Protein AF-A0A925SBW2-F1 (afdb_monomer_lite)

Structure (mmCIF, N/CA/C/O backbone):
data_AF-A0A925SBW2-F1
#
_entry.id   AF-A0A925SBW2-F1
#
loop_
_atom_site.group_PDB
_atom_site.id
_atom_site.type_symbol
_atom_site.label_atom_id
_atom_site.label_alt_id
_atom_site.label_comp_id
_atom_site.label_asym_id
_atom_site.label_entity_id
_atom_site.label_seq_id
_atom_site.pdbx_PDB_ins_code
_atom_site.Cartn_x
_atom_site.Cartn_y
_atom_site.Cartn_z
_atom_site.occupancy
_atom_site.B_iso_or_equiv
_atom_site.auth_seq_id
_atom_site.auth_comp_id
_atom_site.auth_asym_id
_atom_site.auth_atom_id
_atom_site.pdbx_PDB_model_num
ATOM 1 N N . VAL A 1 1 ? 5.664 9.195 7.820 1.00 86.12 1 VAL A N 1
ATOM 2 C CA . VAL A 1 1 ? 5.809 8.356 6.603 1.00 86.12 1 VAL A CA 1
ATOM 3 C C . VAL A 1 1 ? 6.213 6.971 7.065 1.00 86.12 1 VAL A C 1
ATOM 5 O O . VAL A 1 1 ? 7.069 6.904 7.934 1.00 86.12 1 VAL A O 1
ATOM 8 N N . LEU A 1 2 ? 5.568 5.917 6.563 1.00 92.00 2 LEU A N 1
ATOM 9 C CA . LEU A 1 2 ? 5.838 4.526 6.949 1.00 92.00 2 LEU A CA 1
ATOM 10 C C . LEU A 1 2 ? 6.816 3.846 5.986 1.00 92.00 2 LEU A C 1
ATOM 12 O O . LEU A 1 2 ? 7.718 3.146 6.424 1.00 92.00 2 LEU A O 1
ATOM 16 N N . LEU A 1 3 ? 6.646 4.077 4.681 1.00 93.88 3 LEU A N 1
ATOM 17 C CA . LEU A 1 3 ? 7.450 3.459 3.628 1.00 93.88 3 LEU A CA 1
ATOM 18 C C . LEU A 1 3 ? 7.854 4.502 2.589 1.00 93.88 3 LEU A C 1
ATOM 20 O O . LEU A 1 3 ? 7.047 5.358 2.209 1.00 93.88 3 LEU A O 1
ATOM 24 N N . ARG A 1 4 ? 9.090 4.398 2.099 1.00 94.25 4 ARG A N 1
ATOM 25 C CA . ARG A 1 4 ? 9.581 5.120 0.924 1.00 94.25 4 ARG A CA 1
ATOM 26 C C . ARG A 1 4 ? 10.022 4.122 -0.142 1.00 94.25 4 ARG A C 1
ATOM 28 O O . ARG A 1 4 ? 10.527 3.058 0.195 1.00 94.25 4 ARG A O 1
ATOM 35 N N . GLY A 1 5 ? 9.806 4.470 -1.401 1.00 91.75 5 GLY A N 1
ATOM 36 C CA . GLY A 1 5 ? 10.117 3.642 -2.555 1.00 91.75 5 GLY A CA 1
ATOM 37 C C . GLY A 1 5 ? 11.401 4.046 -3.239 1.00 91.75 5 GLY A C 1
ATOM 38 O O . GLY A 1 5 ? 11.692 5.236 -3.353 1.00 91.75 5 GLY A O 1
ATOM 39 N N . ILE A 1 6 ? 12.108 3.039 -3.735 1.00 93.25 6 ILE A N 1
ATOM 40 C CA . ILE A 1 6 ? 13.287 3.193 -4.576 1.00 93.25 6 ILE A CA 1
ATOM 41 C C . ILE A 1 6 ? 12.855 3.007 -6.030 1.00 93.25 6 ILE A C 1
ATOM 43 O O . ILE A 1 6 ? 12.316 1.962 -6.389 1.00 93.25 6 ILE A O 1
ATOM 47 N N . ALA A 1 7 ? 13.080 4.021 -6.862 1.00 92.31 7 ALA A N 1
ATOM 48 C CA . ALA A 1 7 ? 12.957 3.887 -8.307 1.00 92.31 7 ALA A CA 1
ATOM 49 C C . ALA A 1 7 ? 14.074 2.974 -8.823 1.00 92.31 7 ALA A C 1
ATOM 51 O O . ALA A 1 7 ? 15.231 3.146 -8.434 1.00 92.31 7 ALA A O 1
ATOM 52 N N . LEU A 1 8 ? 13.728 2.028 -9.695 1.00 93.31 8 LEU A N 1
ATOM 53 C CA . LEU A 1 8 ? 14.637 1.036 -10.275 1.00 93.31 8 LEU A CA 1
ATOM 54 C C . LEU A 1 8 ? 14.888 1.353 -11.753 1.00 93.31 8 LEU A C 1
ATOM 56 O O . LEU A 1 8 ? 14.037 1.968 -12.395 1.00 93.31 8 LEU A O 1
ATOM 60 N N . LYS A 1 9 ? 16.037 0.935 -12.301 1.00 91.00 9 LYS A N 1
ATOM 61 C CA . LYS A 1 9 ? 16.427 1.264 -13.688 1.00 91.00 9 LYS A CA 1
ATOM 62 C C . LYS A 1 9 ? 15.476 0.700 -14.749 1.00 91.00 9 LYS A C 1
ATOM 64 O O . LYS A 1 9 ? 15.229 1.366 -15.745 1.00 91.00 9 LYS A O 1
ATOM 69 N N . GLU A 1 10 ? 14.922 -0.489 -14.523 1.00 84.44 10 GLU A N 1
ATOM 70 C CA . GLU A 1 10 ? 14.163 -1.223 -15.550 1.00 84.44 10 GLU A CA 1
ATOM 71 C C . GLU A 1 10 ? 12.772 -1.663 -15.074 1.00 84.44 10 GLU A C 1
ATOM 73 O O . GLU A 1 10 ? 12.142 -2.524 -15.679 1.00 84.44 10 GLU A O 1
ATOM 78 N N . GLY A 1 11 ? 12.287 -1.102 -13.961 1.00 72.69 11 GLY A N 1
ATOM 79 C CA . GLY A 1 11 ? 10.949 -1.401 -13.435 1.00 72.69 11 GLY A CA 1
ATOM 80 C C . GLY A 1 11 ? 10.730 -2.852 -12.981 1.00 72.69 11 GLY A C 1
ATOM 81 O O . GLY A 1 11 ? 9.597 -3.215 -12.673 1.00 72.69 11 GLY A O 1
ATOM 82 N N . ARG A 1 12 ? 11.784 -3.678 -12.916 1.00 78.31 12 ARG A N 1
ATOM 83 C CA . ARG A 1 12 ? 11.742 -5.054 -12.401 1.00 78.31 12 ARG A CA 1
ATOM 84 C C . ARG A 1 12 ? 12.280 -5.109 -10.966 1.00 78.31 12 ARG A C 1
ATOM 86 O O . ARG A 1 12 ? 13.229 -4.384 -10.676 1.00 78.31 12 ARG A O 1
ATOM 93 N N . PRO A 1 13 ? 11.729 -5.952 -10.071 1.00 79.62 13 PRO A N 1
ATOM 94 C CA . PRO A 1 13 ? 12.118 -5.981 -8.653 1.00 79.62 13 PRO A CA 1
ATOM 95 C C . PRO A 1 13 ? 13.596 -6.292 -8.375 1.00 79.62 13 PRO A C 1
ATOM 97 O O . PRO A 1 13 ? 14.106 -5.930 -7.321 1.00 79.62 13 PRO A O 1
ATOM 100 N N . ASP A 1 14 ? 14.266 -6.975 -9.299 1.00 86.56 14 ASP A N 1
ATOM 101 C CA . ASP A 1 14 ? 15.672 -7.386 -9.240 1.00 86.56 14 ASP A CA 1
ATOM 102 C C . ASP A 1 14 ? 16.636 -6.354 -9.848 1.00 86.56 14 ASP A C 1
ATOM 104 O O . ASP A 1 14 ? 17.855 -6.516 -9.790 1.00 86.56 14 ASP A O 1
ATOM 108 N N . SER A 1 15 ? 16.106 -5.280 -10.435 1.00 92.25 15 SER A N 1
ATOM 109 C CA . SER A 1 15 ? 16.920 -4.254 -11.077 1.00 92.25 15 SER A CA 1
ATOM 110 C C . SER A 1 15 ? 17.639 -3.369 -10.053 1.00 92.25 15 SER A C 1
ATOM 112 O O . SER A 1 15 ? 17.078 -3.065 -8.997 1.00 92.25 15 SER A O 1
ATOM 114 N N . PRO A 1 16 ? 18.842 -2.857 -10.372 1.00 95.00 16 PRO A N 1
ATOM 115 C CA . PRO A 1 16 ? 19.504 -1.855 -9.546 1.00 95.00 16 PRO A CA 1
ATOM 116 C C . PRO A 1 16 ? 18.658 -0.588 -9.370 1.00 95.00 16 PRO A C 1
ATOM 118 O O . PRO A 1 16 ? 17.835 -0.232 -10.224 1.00 95.00 16 PRO A O 1
ATOM 121 N N . ALA A 1 17 ? 18.925 0.142 -8.285 1.00 94.94 17 ALA A N 1
ATOM 122 C CA . ALA A 1 17 ? 18.351 1.463 -8.068 1.00 94.94 17 ALA A CA 1
ATOM 123 C C . ALA A 1 17 ? 18.712 2.409 -9.225 1.00 94.94 17 ALA A C 1
ATOM 125 O O . ALA A 1 17 ? 19.843 2.435 -9.714 1.00 94.94 17 ALA A O 1
ATOM 126 N N . ALA A 1 18 ? 17.734 3.198 -9.653 1.00 95.06 18 ALA A N 1
ATOM 127 C CA . ALA A 1 18 ? 17.941 4.274 -10.599 1.00 95.06 18 ALA A CA 1
ATOM 128 C C . ALA A 1 18 ? 1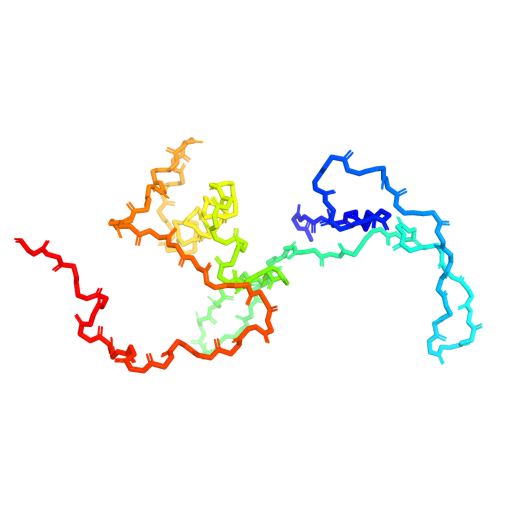8.771 5.401 -9.961 1.00 95.06 18 ALA A C 1
ATOM 130 O O . ALA A 1 18 ? 18.591 5.748 -8.792 1.00 95.06 18 ALA A O 1
ATOM 131 N N . ASP A 1 19 ? 19.660 5.978 -10.760 1.00 95.19 19 ASP A N 1
ATOM 132 C CA . ASP A 1 19 ? 20.660 6.982 -10.380 1.00 95.19 19 ASP A CA 1
ATOM 133 C C . ASP A 1 19 ? 20.531 8.288 -11.183 1.00 95.19 19 ASP A C 1
ATOM 135 O O . ASP A 1 19 ? 21.284 9.232 -10.956 1.00 95.19 19 ASP A O 1
ATOM 139 N N . HIS A 1 20 ? 19.550 8.380 -12.085 1.00 94.00 20 HIS A N 1
ATOM 140 C CA . HIS A 1 20 ? 19.310 9.585 -12.874 1.00 94.00 20 HIS A CA 1
ATOM 141 C C . HIS A 1 20 ? 18.797 10.758 -12.022 1.00 94.00 20 HIS A C 1
ATOM 143 O O . HIS A 1 20 ? 18.195 10.591 -10.952 1.00 94.00 20 HIS A O 1
ATOM 149 N N . THR A 1 21 ? 18.996 11.969 -12.539 1.00 96.25 21 THR A N 1
ATOM 150 C CA . THR A 1 21 ? 18.428 13.203 -11.997 1.00 96.25 21 THR A CA 1
ATOM 151 C C . THR A 1 21 ? 17.132 13.562 -12.721 1.00 96.25 21 THR A C 1
ATOM 153 O O . THR A 1 21 ? 16.918 13.233 -13.887 1.00 96.25 21 THR A O 1
ATOM 156 N N . LYS A 1 22 ? 16.226 14.224 -12.004 1.00 92.75 22 LYS A N 1
ATOM 157 C CA . LYS A 1 22 ? 14.993 14.802 -12.537 1.00 92.75 22 LYS A CA 1
ATOM 158 C C . LYS A 1 22 ? 15.007 16.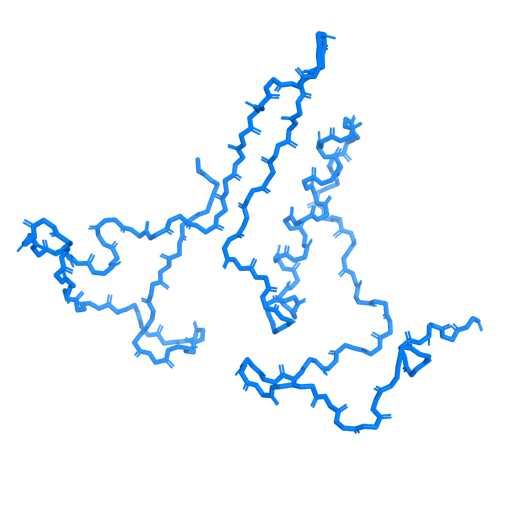307 -12.311 1.00 92.75 22 LYS A C 1
ATOM 160 O O . LYS A 1 22 ? 15.473 16.779 -11.273 1.00 92.75 22 LYS A O 1
ATOM 165 N N . LYS A 1 23 ? 14.432 17.048 -13.254 1.00 95.56 23 LYS A N 1
ATOM 166 C CA . LYS A 1 23 ? 14.184 18.481 -13.099 1.00 95.56 23 LYS A CA 1
ATOM 167 C C . LYS A 1 23 ? 12.870 18.695 -12.354 1.00 95.56 23 LYS A C 1
ATOM 169 O O . LYS A 1 23 ? 11.849 18.100 -12.700 1.00 95.56 23 LYS A O 1
ATOM 174 N N . ARG A 1 24 ? 12.892 19.519 -11.312 1.00 91.31 24 ARG A N 1
ATOM 175 C CA . ARG A 1 24 ? 11.703 19.892 -10.539 1.00 91.31 24 ARG A CA 1
ATOM 176 C C . ARG A 1 24 ? 10.985 21.075 -11.188 1.00 91.31 24 ARG A C 1
ATOM 178 O O . ARG A 1 24 ? 11.541 21.782 -12.026 1.00 91.31 24 ARG A O 1
ATOM 185 N N . SER A 1 25 ? 9.741 21.304 -10.773 1.00 92.25 25 SER A N 1
ATOM 186 C CA . SER A 1 25 ? 8.924 22.427 -11.254 1.00 92.25 25 SER A CA 1
ATOM 187 C C . SER A 1 25 ? 9.520 23.801 -10.923 1.00 92.25 25 SER A C 1
ATOM 189 O O . SER A 1 25 ? 9.206 24.769 -11.600 1.00 92.25 25 SER A O 1
ATOM 191 N N . ASP A 1 26 ? 10.380 23.886 -9.905 1.00 94.81 26 ASP A N 1
ATOM 192 C CA . ASP A 1 26 ? 11.118 25.095 -9.513 1.00 94.81 26 ASP A CA 1
ATOM 193 C C . ASP A 1 26 ? 12.448 25.275 -10.276 1.00 94.81 26 ASP A C 1
ATOM 195 O O . ASP A 1 26 ? 13.216 26.187 -9.986 1.00 94.81 26 ASP A O 1
ATOM 199 N N . GLY A 1 27 ? 12.737 24.408 -11.252 1.00 94.38 27 GLY A N 1
ATOM 200 C CA . GLY A 1 27 ? 13.950 24.455 -12.066 1.00 94.38 27 GLY A CA 1
ATOM 201 C C . GLY A 1 27 ? 15.170 23.771 -11.448 1.00 94.38 27 GLY A C 1
ATOM 202 O O . GLY A 1 27 ? 16.155 23.591 -12.161 1.00 94.38 27 GLY A O 1
ATOM 203 N N . THR A 1 28 ? 15.108 23.340 -10.185 1.00 95.62 28 THR A N 1
ATOM 204 C CA . THR A 1 28 ? 16.221 22.644 -9.523 1.00 95.62 28 THR A CA 1
ATOM 205 C C . THR A 1 28 ? 16.350 21.190 -9.985 1.00 95.62 28 THR A C 1
ATOM 207 O O . THR A 1 28 ? 15.363 20.541 -10.349 1.00 95.62 28 THR A O 1
ATOM 210 N N . GLU A 1 29 ? 17.574 20.659 -9.972 1.00 96.62 29 GLU A N 1
ATOM 211 C CA . GLU A 1 29 ? 17.830 19.239 -10.218 1.00 96.62 29 GLU A CA 1
ATOM 212 C C . GLU A 1 29 ? 17.799 18.431 -8.923 1.00 96.62 29 GLU A C 1
ATOM 214 O O . GLU A 1 29 ? 18.234 18.882 -7.862 1.00 96.62 29 GLU A O 1
ATOM 219 N N . GLN A 1 30 ? 17.282 17.210 -9.014 1.00 95.44 30 GLN A N 1
ATOM 220 C CA . GLN A 1 30 ? 17.167 16.304 -7.883 1.00 95.44 30 GLN A CA 1
ATOM 221 C C . GLN A 1 30 ? 17.450 14.868 -8.323 1.00 95.44 30 GLN A C 1
ATOM 223 O O . GLN A 1 30 ? 16.859 14.394 -9.289 1.00 95.44 30 GLN A O 1
ATOM 228 N N . GLY A 1 31 ? 18.289 14.134 -7.588 1.00 96.12 31 GLY A N 1
ATOM 229 C CA . GLY A 1 31 ? 18.421 12.686 -7.785 1.00 96.12 31 GLY A CA 1
ATOM 230 C C . GLY A 1 31 ? 17.081 11.977 -7.557 1.00 96.12 31 GLY A C 1
ATOM 231 O O . GLY A 1 31 ? 16.373 12.284 -6.594 1.00 96.12 31 GLY A O 1
ATOM 232 N N . VAL A 1 32 ? 16.714 11.026 -8.421 1.00 94.50 32 VAL A N 1
ATOM 233 C CA . VAL A 1 32 ? 15.387 10.375 -8.387 1.00 94.50 32 VAL A CA 1
ATOM 234 C C . VAL A 1 32 ? 15.072 9.700 -7.043 1.00 94.50 32 VAL A C 1
ATOM 236 O O . VAL A 1 32 ? 13.919 9.697 -6.610 1.00 94.50 32 VAL A O 1
ATOM 239 N N . ASN A 1 33 ? 16.110 9.213 -6.358 1.00 95.56 33 ASN A N 1
ATOM 240 C CA . ASN A 1 33 ? 16.046 8.555 -5.053 1.00 95.56 33 ASN A CA 1
ATOM 241 C C . ASN A 1 33 ? 16.606 9.420 -3.899 1.00 95.56 33 ASN A C 1
ATOM 243 O O . ASN A 1 33 ? 16.839 8.901 -2.811 1.00 95.56 33 ASN A O 1
ATOM 247 N N . SER A 1 34 ? 16.786 10.735 -4.096 1.00 94.75 34 SER A N 1
ATOM 248 C CA . SER A 1 34 ? 17.407 11.648 -3.118 1.00 94.75 34 SER A CA 1
ATOM 249 C C . SER A 1 34 ? 16.508 12.859 -2.792 1.00 94.75 34 SER A C 1
ATOM 251 O O . SER A 1 34 ? 16.654 13.921 -3.399 1.00 94.75 34 SER A O 1
ATOM 253 N N . PRO A 1 35 ? 15.566 12.752 -1.829 1.00 92.81 35 PRO A N 1
ATOM 254 C CA . PRO A 1 35 ? 15.192 11.542 -1.096 1.00 92.81 35 PRO A CA 1
ATOM 255 C C . PRO A 1 35 ? 14.245 10.624 -1.890 1.00 92.81 35 PRO A C 1
ATOM 257 O O . PRO A 1 35 ? 13.570 11.089 -2.814 1.00 92.81 35 PRO A O 1
ATOM 260 N N . PRO A 1 36 ? 14.098 9.350 -1.483 1.00 94.31 36 PRO A N 1
ATOM 261 C CA . PRO A 1 36 ? 13.154 8.447 -2.119 1.00 94.31 36 PRO A CA 1
ATOM 262 C C . PRO A 1 36 ? 11.702 8.851 -1.832 1.00 94.31 36 PRO A C 1
ATOM 264 O O . PRO A 1 36 ? 11.373 9.383 -0.758 1.00 94.31 36 PRO A O 1
ATOM 267 N N . MET A 1 37 ? 10.817 8.594 -2.795 1.00 93.19 37 MET A N 1
ATOM 268 C CA . MET A 1 37 ? 9.418 9.028 -2.742 1.00 93.19 37 MET A CA 1
ATOM 269 C C . MET A 1 37 ? 8.643 8.286 -1.643 1.00 93.19 37 MET A C 1
ATOM 271 O O . MET A 1 37 ? 8.830 7.083 -1.476 1.00 93.19 37 MET A O 1
ATOM 275 N N . PRO A 1 38 ? 7.770 8.957 -0.871 1.00 95.50 38 PRO A N 1
ATOM 276 C CA . PRO A 1 38 ? 6.901 8.263 0.074 1.00 95.50 38 PRO A CA 1
ATOM 277 C C . PRO A 1 38 ? 5.909 7.367 -0.680 1.00 95.50 38 PRO A C 1
ATOM 279 O O . PRO A 1 38 ? 5.266 7.828 -1.616 1.00 95.50 38 PRO A O 1
ATOM 282 N N . ILE A 1 39 ? 5.775 6.111 -0.245 1.00 95.25 39 ILE A N 1
ATOM 283 C CA . ILE A 1 39 ? 4.820 5.147 -0.819 1.00 95.25 39 ILE A CA 1
ATOM 284 C C . ILE A 1 39 ? 3.684 4.819 0.146 1.00 95.25 39 ILE A C 1
ATOM 286 O O . ILE A 1 39 ? 2.578 4.549 -0.305 1.00 95.25 39 ILE A O 1
ATOM 290 N N . ALA A 1 40 ? 3.919 4.876 1.460 1.00 96.50 40 ALA A N 1
ATOM 291 C CA . ALA A 1 40 ? 2.871 4.672 2.456 1.00 96.50 40 ALA A CA 1
ATOM 292 C C . ALA A 1 40 ? 3.018 5.639 3.632 1.00 96.50 40 ALA A C 1
ATOM 294 O O . ALA A 1 40 ? 4.118 5.834 4.164 1.00 96.50 40 ALA A O 1
ATOM 295 N N . TRP A 1 41 ? 1.918 6.240 4.076 1.00 97.38 41 TRP A N 1
ATOM 296 C CA . TRP A 1 41 ? 1.885 7.088 5.268 1.00 97.38 41 TRP A CA 1
ATOM 297 C C . TRP A 1 41 ? 0.500 7.120 5.903 1.00 97.38 41 TRP A C 1
ATOM 299 O O . TRP A 1 41 ? -0.511 6.882 5.247 1.00 97.38 41 TRP A O 1
ATOM 309 N N . THR A 1 42 ? 0.458 7.458 7.190 1.00 96.50 42 THR A N 1
ATOM 310 C CA . THR A 1 42 ? -0.789 7.657 7.924 1.00 96.50 42 THR A CA 1
ATOM 311 C C . THR A 1 42 ? -0.999 9.123 8.274 1.00 96.50 42 THR A C 1
ATOM 313 O O . THR A 1 42 ? -0.046 9.895 8.412 1.00 96.50 42 THR A O 1
ATOM 316 N N . ARG A 1 43 ? -2.265 9.519 8.398 1.00 95.06 43 ARG A N 1
ATOM 317 C CA . ARG A 1 43 ? -2.695 10.817 8.928 1.00 95.06 43 ARG A CA 1
ATOM 318 C C . ARG A 1 43 ? -3.895 10.604 9.837 1.00 95.06 43 ARG A C 1
ATOM 320 O O . ARG A 1 43 ? -4.701 9.713 9.595 1.00 95.06 43 ARG A O 1
ATOM 327 N N . THR A 1 44 ? -4.041 11.463 10.835 1.00 94.19 44 THR A N 1
ATOM 328 C CA . THR A 1 44 ? -5.290 11.584 11.588 1.00 94.19 44 THR A CA 1
ATOM 329 C C . THR A 1 44 ? -5.963 12.874 11.154 1.00 94.19 44 THR A C 1
ATOM 331 O O . THR A 1 44 ? -5.355 13.939 11.244 1.00 94.19 44 THR A O 1
ATOM 334 N N . ALA A 1 45 ? -7.188 12.777 10.650 1.00 91.12 45 ALA A N 1
ATOM 335 C CA . ALA A 1 45 ? -7.995 13.926 10.266 1.00 91.12 45 ALA A CA 1
ATOM 336 C C . ALA A 1 45 ? -9.164 14.097 11.239 1.00 91.12 45 ALA A C 1
ATOM 338 O O . ALA A 1 45 ? -9.749 13.115 11.702 1.00 91.12 45 ALA A O 1
ATOM 339 N N . ASN A 1 46 ? -9.512 15.346 11.535 1.00 91.50 46 ASN A N 1
ATOM 340 C CA . ASN A 1 46 ? -10.725 15.652 12.285 1.00 91.50 46 ASN A CA 1
ATOM 341 C C . ASN A 1 46 ? -11.937 15.404 11.377 1.00 91.50 46 ASN A C 1
ATOM 343 O O . ASN A 1 46 ? -11.962 15.875 10.241 1.00 91.50 46 ASN A O 1
ATOM 347 N N . GLY A 1 47 ? -12.901 14.624 11.864 1.00 83.06 47 GLY A N 1
ATOM 348 C CA . GLY A 1 47 ? -14.201 14.433 11.224 1.00 83.06 47 GLY A CA 1
ATOM 349 C C . GLY A 1 47 ? -15.252 15.353 11.845 1.00 83.06 47 GLY A C 1
ATOM 350 O O . GLY A 1 47 ? -14.941 16.454 12.294 1.00 83.06 47 GLY A O 1
ATOM 351 N N . SER A 1 48 ? -16.502 14.884 11.912 1.00 86.75 48 SER A N 1
ATOM 352 C CA . SER A 1 48 ? -17.560 15.529 12.706 1.00 86.75 48 SER A CA 1
ATOM 353 C C . SER A 1 48 ? -17.123 15.740 14.169 1.00 86.75 48 SER A C 1
ATOM 355 O O . SER A 1 48 ? -16.236 15.019 14.635 1.00 86.75 48 SER A O 1
ATOM 357 N N . PRO A 1 49 ? -17.744 16.671 14.922 1.00 87.06 49 PRO A N 1
ATOM 358 C CA . PRO A 1 49 ? -17.373 16.951 16.309 1.00 87.06 49 PRO A CA 1
ATOM 359 C C . PRO A 1 49 ? -17.212 15.673 17.147 1.00 87.06 49 PRO A C 1
ATOM 361 O O . PRO A 1 49 ? -18.083 14.805 17.152 1.00 87.06 49 PRO A O 1
ATOM 364 N N . GLY A 1 50 ? -16.058 15.534 17.805 1.00 82.62 50 GLY A N 1
ATOM 365 C CA . GLY A 1 50 ? -15.708 14.359 18.613 1.00 82.62 50 GLY A CA 1
ATOM 366 C C . GLY A 1 50 ? -15.171 13.144 17.840 1.00 82.62 50 GLY A C 1
ATOM 367 O O . GLY A 1 50 ? -14.699 12.201 18.471 1.00 82.62 50 GLY A O 1
ATOM 368 N N . LYS A 1 51 ? -15.170 13.148 16.498 1.00 85.69 51 LYS A N 1
ATOM 369 C CA . LYS A 1 51 ? -14.646 12.043 15.676 1.00 85.69 51 LYS A CA 1
ATOM 370 C C . LYS A 1 51 ? -13.267 12.367 15.101 1.00 85.69 51 LYS A C 1
ATOM 372 O O . LYS A 1 51 ? -13.065 13.402 14.468 1.00 85.69 51 LYS A O 1
ATOM 377 N N . ARG A 1 52 ? -12.318 11.441 15.268 1.00 89.38 52 ARG A N 1
ATOM 378 C CA . ARG A 1 52 ? -11.017 11.458 14.584 1.00 89.38 52 ARG A CA 1
ATOM 379 C C . ARG A 1 52 ? -10.915 10.258 13.655 1.00 89.38 52 ARG A C 1
ATOM 381 O O . ARG A 1 52 ? -11.065 9.123 14.097 1.00 89.38 52 ARG A O 1
ATOM 388 N N . ASN A 1 53 ? -10.605 10.516 12.393 1.00 91.25 53 ASN A N 1
ATOM 389 C CA . ASN A 1 53 ? -10.455 9.493 11.370 1.00 91.25 53 ASN A CA 1
ATOM 390 C C . ASN A 1 53 ? -8.971 9.189 11.174 1.00 91.25 53 ASN A C 1
ATOM 392 O O . ASN A 1 53 ? -8.185 10.088 10.867 1.00 91.25 53 ASN A O 1
ATOM 396 N N . LYS A 1 54 ? -8.590 7.921 11.332 1.00 94.38 54 LYS A N 1
ATOM 397 C CA . LYS A 1 54 ? -7.271 7.427 10.928 1.00 94.38 54 LYS A CA 1
ATOM 398 C C . LYS A 1 54 ? -7.309 7.129 9.430 1.00 94.38 54 LYS A C 1
ATOM 400 O O . LYS A 1 54 ? -8.222 6.465 8.951 1.00 94.38 54 LYS A O 1
ATOM 405 N N . ILE A 1 55 ? -6.331 7.641 8.696 1.00 95.69 55 ILE A N 1
ATOM 406 C CA . ILE A 1 55 ? -6.233 7.535 7.240 1.00 95.69 55 ILE A CA 1
ATOM 407 C C . ILE A 1 55 ? -4.895 6.890 6.911 1.00 95.69 55 ILE A C 1
ATOM 409 O O . ILE A 1 55 ? -3.860 7.350 7.391 1.00 95.69 55 ILE A O 1
ATOM 413 N N . LEU A 1 56 ? -4.922 5.855 6.077 1.00 96.62 56 LEU A N 1
ATOM 414 C CA . LEU A 1 56 ? -3.754 5.295 5.413 1.00 96.62 56 LEU A CA 1
ATOM 415 C C . LEU A 1 56 ? -3.803 5.769 3.965 1.00 96.62 56 LEU A C 1
ATOM 417 O O . LEU A 1 56 ? -4.824 5.621 3.301 1.00 96.62 56 LEU A O 1
ATOM 421 N N . CYS A 1 57 ? -2.700 6.320 3.481 1.00 96.38 57 CYS A N 1
ATOM 422 C CA . CYS A 1 57 ? -2.507 6.569 2.065 1.00 96.38 57 CYS A CA 1
ATOM 423 C C . CYS A 1 57 ? -1.366 5.690 1.566 1.00 96.38 57 CYS A C 1
ATOM 425 O O . CYS A 1 57 ? -0.298 5.648 2.186 1.00 96.38 57 CYS A O 1
ATOM 427 N N . ILE A 1 58 ? -1.623 4.996 0.461 1.00 95.81 58 ILE A N 1
ATOM 428 C CA . ILE A 1 58 ? -0.642 4.235 -0.302 1.00 95.81 58 ILE A CA 1
ATOM 429 C C . ILE A 1 58 ? -0.667 4.725 -1.750 1.00 95.81 58 ILE A C 1
ATOM 431 O O . ILE A 1 58 ? -1.738 4.981 -2.294 1.00 95.81 58 ILE A O 1
ATOM 435 N N . THR A 1 59 ? 0.504 4.887 -2.364 1.00 92.81 59 THR A N 1
ATOM 436 C CA . THR A 1 59 ? 0.620 5.212 -3.801 1.00 92.81 59 THR A CA 1
ATOM 437 C C . THR A 1 59 ? 0.817 3.968 -4.666 1.00 92.81 59 THR A C 1
ATOM 439 O O . THR A 1 59 ? 0.909 4.083 -5.882 1.00 92.81 59 THR A O 1
ATOM 442 N N . ALA A 1 60 ? 0.895 2.793 -4.038 1.00 87.31 60 ALA A N 1
ATOM 443 C CA . ALA A 1 60 ? 0.663 1.503 -4.677 1.00 87.31 60 ALA A CA 1
ATOM 444 C C . ALA A 1 60 ? -0.841 1.195 -4.634 1.00 87.31 60 ALA A C 1
ATOM 446 O O . ALA A 1 60 ? -1.529 1.618 -3.705 1.00 87.31 60 ALA A O 1
ATOM 447 N N . GLY A 1 61 ? -1.355 0.462 -5.612 1.00 83.75 61 GLY A N 1
ATOM 448 C CA . GLY A 1 61 ? -2.794 0.189 -5.700 1.00 83.75 61 GLY A CA 1
ATOM 449 C C . GLY A 1 61 ? -3.266 -0.295 -7.062 1.00 83.75 61 GLY A C 1
ATOM 450 O O . GLY A 1 61 ? -4.467 -0.440 -7.278 1.00 83.75 61 GLY A O 1
ATOM 451 N N . SER A 1 62 ? -2.343 -0.550 -7.986 1.00 88.75 62 SER A N 1
ATOM 452 C CA . SER A 1 62 ? -2.671 -1.299 -9.184 1.00 88.75 62 SER A CA 1
ATOM 453 C C . SER A 1 62 ? -3.008 -2.747 -8.825 1.00 88.75 62 SER A C 1
ATOM 455 O O . SER A 1 62 ? -2.549 -3.277 -7.810 1.00 88.75 62 SER A O 1
ATOM 457 N N . ALA A 1 63 ? -3.803 -3.414 -9.662 1.00 88.94 63 ALA A N 1
ATOM 458 C CA . ALA A 1 63 ? -4.180 -4.803 -9.413 1.00 88.94 63 ALA A CA 1
ATOM 459 C C . ALA A 1 63 ? -2.945 -5.724 -9.326 1.00 88.94 63 ALA A C 1
ATOM 461 O O . ALA A 1 63 ? -2.927 -6.657 -8.527 1.00 88.94 63 ALA A O 1
ATOM 462 N N . MET A 1 64 ? -1.880 -5.419 -10.078 1.00 88.94 64 MET A N 1
ATOM 463 C CA . MET A 1 64 ? -0.601 -6.132 -10.001 1.00 88.94 64 MET A CA 1
ATOM 464 C C . MET A 1 64 ? 0.081 -5.978 -8.635 1.00 88.94 64 MET A C 1
ATOM 466 O O . MET A 1 64 ? 0.636 -6.947 -8.122 1.00 88.94 64 MET A O 1
ATOM 470 N N . ASP A 1 65 ? -0.003 -4.802 -8.002 1.00 90.19 65 ASP A N 1
ATOM 471 C CA . ASP A 1 65 ? 0.625 -4.563 -6.695 1.00 90.19 65 ASP A CA 1
ATOM 472 C C . ASP A 1 65 ? 0.064 -5.502 -5.615 1.00 90.19 65 ASP A C 1
ATOM 474 O O . ASP A 1 65 ? 0.790 -5.943 -4.722 1.00 90.19 65 ASP A O 1
ATOM 478 N N . LEU A 1 66 ? -1.222 -5.861 -5.712 1.00 92.31 66 LEU A N 1
ATOM 479 C CA . LEU A 1 66 ? -1.887 -6.768 -4.773 1.00 92.31 66 LEU A CA 1
ATOM 480 C C . LEU A 1 66 ? -1.418 -8.224 -4.890 1.00 92.31 66 LEU A C 1
ATOM 482 O O . LEU A 1 66 ? -1.705 -9.019 -3.998 1.00 92.31 66 LEU A O 1
ATOM 486 N N . GLN A 1 67 ? -0.632 -8.590 -5.908 1.00 92.69 67 GLN A N 1
ATOM 487 C CA . GLN A 1 67 ? 0.065 -9.880 -5.905 1.00 92.69 67 GLN A CA 1
ATOM 488 C C . GLN A 1 67 ? 1.091 -9.954 -4.762 1.00 92.69 67 GLN A C 1
ATOM 490 O O . GLN A 1 67 ? 1.292 -11.022 -4.179 1.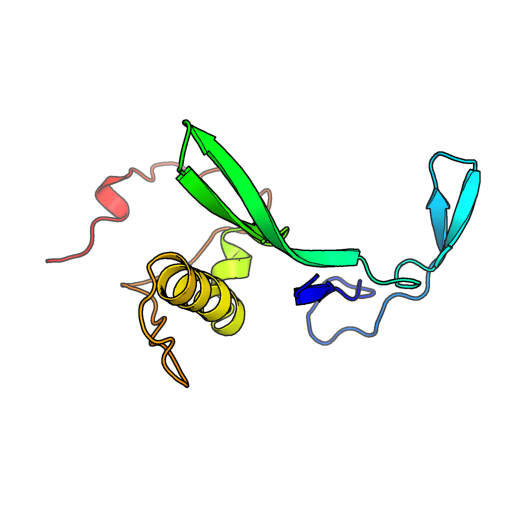00 92.69 67 GLN A O 1
ATOM 495 N N . ASN A 1 68 ? 1.679 -8.820 -4.359 1.00 92.38 68 ASN A N 1
ATOM 496 C CA . ASN A 1 68 ? 2.627 -8.756 -3.252 1.00 92.38 68 ASN A CA 1
ATOM 497 C C . ASN A 1 68 ? 1.925 -8.997 -1.901 1.00 92.38 68 ASN A C 1
ATOM 499 O O . ASN A 1 68 ? 1.096 -8.205 -1.448 1.00 92.38 68 ASN A O 1
ATOM 503 N N . GLU A 1 6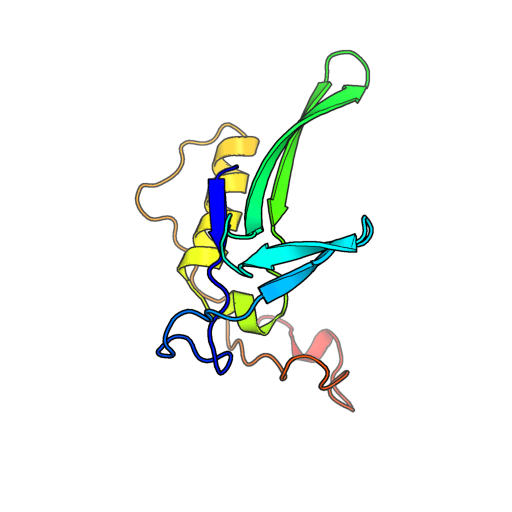9 ? 2.281 -10.092 -1.226 1.00 95.38 69 GLU A N 1
ATOM 504 C CA . GLU A 1 69 ? 1.707 -10.462 0.075 1.00 95.38 69 GLU A CA 1
ATOM 505 C C . GLU A 1 69 ? 1.992 -9.412 1.164 1.00 95.38 69 GLU A C 1
ATOM 507 O O . GLU A 1 69 ? 1.138 -9.127 2.002 1.00 95.38 69 GLU A O 1
ATOM 512 N N . GLY A 1 70 ? 3.173 -8.789 1.141 1.00 94.25 70 GLY A N 1
ATOM 513 C CA . GLY A 1 70 ? 3.551 -7.742 2.089 1.00 94.25 70 GLY A CA 1
ATOM 514 C C . GLY A 1 70 ? 2.677 -6.493 1.968 1.00 94.25 70 GLY A C 1
ATOM 515 O O . GLY A 1 70 ? 2.253 -5.948 2.988 1.00 94.25 70 GLY A O 1
ATOM 516 N N . LEU A 1 71 ? 2.345 -6.078 0.740 1.00 93.81 71 LEU A N 1
ATOM 517 C CA . LEU A 1 71 ? 1.437 -4.952 0.512 1.00 93.81 71 LEU A CA 1
ATOM 518 C C . LEU A 1 71 ? 0.017 -5.271 0.992 1.00 93.81 71 LEU A C 1
ATOM 520 O O . LEU A 1 71 ? -0.585 -4.455 1.691 1.00 93.81 71 LEU A O 1
ATOM 524 N N . ARG A 1 72 ? -0.497 -6.471 0.692 1.00 96.38 72 ARG A N 1
ATOM 525 C CA . ARG A 1 72 ? -1.791 -6.925 1.230 1.00 96.38 72 ARG A CA 1
ATOM 526 C C . ARG A 1 72 ? -1.794 -6.898 2.759 1.00 96.38 72 ARG A C 1
ATOM 528 O O . ARG A 1 72 ? -2.726 -6.373 3.367 1.00 96.38 72 ARG A O 1
ATOM 535 N N . ARG A 1 73 ? -0.716 -7.376 3.388 1.00 96.88 73 ARG A N 1
ATOM 536 C CA . ARG A 1 73 ? -0.565 -7.365 4.850 1.00 96.88 73 ARG A CA 1
ATOM 537 C C . ARG A 1 73 ? -0.503 -5.960 5.432 1.00 96.88 73 ARG A C 1
ATOM 539 O O . ARG A 1 73 ? -1.090 -5.735 6.484 1.00 96.88 73 ARG A O 1
ATOM 546 N N . LEU A 1 74 ? 0.135 -5.004 4.755 1.00 95.62 74 LEU A N 1
ATOM 547 C CA . LEU A 1 74 ? 0.123 -3.598 5.172 1.00 95.62 74 LEU A CA 1
ATOM 548 C C . LEU A 1 74 ? -1.311 -3.052 5.250 1.00 95.62 74 LEU A C 1
ATOM 550 O O . LEU A 1 74 ? -1.667 -2.411 6.242 1.00 95.62 74 LEU A O 1
ATOM 554 N N . VAL A 1 75 ? -2.133 -3.322 4.231 1.00 95.75 75 VAL A N 1
ATOM 555 C CA . VAL A 1 75 ? -3.536 -2.881 4.191 1.00 95.75 75 VAL A CA 1
ATOM 556 C C . VAL A 1 75 ? -4.340 -3.545 5.308 1.00 95.75 75 VAL A C 1
ATOM 558 O O . VAL A 1 75 ? -4.963 -2.844 6.104 1.00 95.75 75 VAL A O 1
ATOM 561 N N . VAL A 1 76 ? -4.270 -4.874 5.431 1.00 96.94 76 VAL A N 1
ATOM 562 C CA . VAL A 1 76 ? -5.019 -5.626 6.452 1.00 96.94 76 VAL A CA 1
ATOM 563 C C . VAL A 1 76 ? -4.616 -5.206 7.867 1.00 96.94 76 VAL A C 1
ATOM 565 O O . VAL A 1 76 ? -5.480 -4.864 8.672 1.00 96.94 76 VAL A O 1
ATOM 568 N N . ASN A 1 77 ? -3.317 -5.118 8.168 1.00 97.06 77 ASN A N 1
ATOM 569 C CA . ASN A 1 77 ? -2.835 -4.670 9.480 1.00 97.06 77 ASN A CA 1
ATOM 570 C C . ASN A 1 77 ? -3.284 -3.240 9.813 1.00 97.06 77 ASN A C 1
ATOM 572 O O . ASN A 1 77 ? -3.543 -2.925 10.977 1.00 97.06 77 ASN A O 1
ATOM 576 N N . SER A 1 78 ? -3.399 -2.372 8.805 1.00 96.19 78 SER A N 1
ATOM 577 C CA . SER A 1 78 ? -3.903 -1.013 9.004 1.00 96.19 78 SER A CA 1
ATOM 578 C C . SER A 1 78 ? -5.379 -1.013 9.392 1.00 96.19 78 SER A C 1
ATOM 580 O O . SER A 1 78 ? -5.758 -0.246 10.273 1.00 96.19 78 SER A O 1
ATOM 582 N N . VAL A 1 79 ? -6.193 -1.908 8.819 1.00 96.69 79 VAL A N 1
ATOM 583 C CA . VAL A 1 79 ? -7.596 -2.086 9.229 1.00 96.69 79 VAL A CA 1
ATOM 584 C C . VAL A 1 79 ? -7.677 -2.513 10.694 1.00 96.69 79 VAL A C 1
ATOM 586 O O . VAL A 1 79 ? -8.346 -1.822 11.457 1.00 96.69 79 VAL A O 1
ATOM 589 N N . TYR A 1 80 ? -6.934 -3.549 11.113 1.00 97.38 80 TYR A N 1
ATOM 590 C CA . TYR A 1 80 ? -6.858 -3.967 12.526 1.00 97.38 80 TYR A CA 1
ATOM 591 C C . TYR A 1 80 ? -6.511 -2.787 13.449 1.00 97.38 80 TYR A C 1
ATOM 593 O O . TYR A 1 80 ? -7.235 -2.478 14.394 1.00 97.38 80 TYR A O 1
ATOM 601 N N . SER A 1 81 ? -5.433 -2.064 13.135 1.00 95.31 81 SER A N 1
ATOM 602 C CA . SER A 1 81 ? -4.984 -0.919 13.935 1.00 95.31 81 SER A CA 1
ATOM 603 C C . SER A 1 81 ? -6.009 0.223 13.984 1.00 95.31 81 SER A C 1
ATOM 605 O O . SER A 1 81 ? -6.143 0.931 14.994 1.00 95.31 81 SER A O 1
ATOM 607 N N . PHE A 1 82 ? -6.731 0.453 12.887 1.00 95.38 82 PHE A N 1
ATOM 608 C CA . PHE A 1 82 ? -7.651 1.581 12.775 1.00 95.38 82 PHE A CA 1
ATOM 609 C C . PHE A 1 82 ? -8.974 1.317 13.480 1.00 95.38 82 PHE A C 1
ATOM 611 O O . PHE A 1 82 ? -9.535 2.256 14.044 1.00 95.38 82 PHE A O 1
ATOM 618 N N . THR A 1 83 ? -9.406 0.058 13.535 1.00 94.06 83 THR A N 1
ATOM 619 C CA . THR A 1 83 ? -10.582 -0.382 14.294 1.00 94.06 83 THR A CA 1
ATOM 620 C C . THR A 1 83 ? -10.283 -0.672 15.768 1.00 94.06 83 THR A C 1
ATOM 622 O O . THR A 1 83 ? -11.200 -0.976 16.522 1.00 94.06 83 THR A O 1
ATOM 625 N N . GLY A 1 84 ? -9.025 -0.533 16.208 1.00 94.31 84 GLY A N 1
ATOM 626 C CA . GLY A 1 84 ? -8.625 -0.755 17.603 1.00 94.31 84 GLY A CA 1
ATOM 627 C C . GLY A 1 84 ? -8.451 -2.229 17.973 1.00 94.31 84 GLY A C 1
ATOM 628 O O . GLY A 1 84 ? -8.373 -2.554 19.153 1.00 94.31 84 GLY A O 1
ATOM 629 N N . LEU A 1 85 ? -8.377 -3.111 16.979 1.00 97.00 85 LEU A N 1
ATOM 630 C CA . LEU A 1 85 ? -8.085 -4.524 17.169 1.00 97.00 85 LEU A CA 1
ATOM 631 C C . LEU A 1 85 ? -6.573 -4.750 17.309 1.00 97.00 85 LEU A C 1
ATOM 633 O O . LEU A 1 85 ? -5.752 -4.007 16.761 1.00 97.00 85 LEU A O 1
ATOM 637 N N . THR A 1 86 ? -6.195 -5.819 18.007 1.00 97.81 86 THR A N 1
ATOM 638 C CA . THR A 1 86 ? -4.798 -6.257 18.099 1.00 97.81 86 THR A CA 1
ATOM 639 C C . THR A 1 86 ? -4.301 -6.693 16.725 1.00 97.81 86 THR A C 1
ATOM 641 O O . THR A 1 86 ? -4.890 -7.574 16.101 1.00 97.81 86 THR A O 1
ATOM 644 N N . VAL A 1 87 ? -3.207 -6.093 16.253 1.00 97.75 87 VAL A N 1
ATOM 645 C CA . VAL A 1 87 ? -2.579 -6.469 14.981 1.00 97.75 87 VAL A CA 1
ATOM 646 C C . VAL A 1 87 ? -1.839 -7.803 15.163 1.00 97.75 87 VAL A C 1
ATOM 648 O O . VAL A 1 87 ? -0.935 -7.867 16.000 1.00 97.75 87 VAL A O 1
ATOM 651 N N . PRO A 1 88 ? -2.167 -8.863 14.401 1.00 97.06 88 PRO A N 1
ATOM 652 C CA . PRO A 1 88 ? -1.440 -10.127 14.476 1.00 97.06 88 PRO A CA 1
ATOM 653 C C . PRO A 1 88 ? 0.014 -9.971 14.013 1.00 97.06 88 PRO A C 1
ATOM 655 O O . PRO A 1 88 ? 0.299 -9.199 13.097 1.00 97.06 88 PRO A O 1
ATOM 658 N N . ALA A 1 89 ? 0.930 -10.773 14.568 1.00 94.62 89 ALA A N 1
ATOM 659 C CA . ALA A 1 89 ? 2.334 -10.788 14.133 1.00 94.62 89 ALA A CA 1
ATOM 660 C C . ALA A 1 89 ? 2.476 -11.096 12.628 1.00 94.62 89 ALA A C 1
ATOM 662 O O . ALA A 1 89 ? 3.316 -10.521 11.936 1.00 94.62 89 ALA A O 1
ATOM 663 N N . LYS A 1 90 ? 1.608 -11.972 12.109 1.00 96.00 90 LYS A N 1
ATOM 664 C CA . LYS A 1 90 ? 1.477 -12.281 10.685 1.00 96.00 90 LYS A CA 1
ATOM 665 C C . LYS A 1 90 ? -0.000 -12.488 10.357 1.00 96.00 90 LYS A C 1
ATOM 667 O O . LYS A 1 90 ? -0.492 -13.607 10.428 1.00 96.00 90 LYS A O 1
ATOM 672 N N . ALA A 1 91 ? -0.712 -11.402 10.053 1.00 97.19 91 ALA A N 1
ATOM 673 C CA . ALA A 1 91 ? -2.093 -11.504 9.589 1.00 97.19 91 ALA A CA 1
ATOM 674 C C . ALA A 1 91 ? -2.157 -12.354 8.312 1.00 97.19 91 ALA A C 1
ATOM 676 O O . ALA A 1 91 ? -1.320 -12.183 7.415 1.00 97.19 91 ALA A O 1
ATOM 677 N N . ASP A 1 92 ? -3.138 -13.256 8.256 1.00 96.75 92 ASP A N 1
ATOM 678 C CA . ASP A 1 92 ? -3.449 -13.995 7.040 1.00 96.75 92 ASP A CA 1
ATOM 679 C C . ASP A 1 92 ? -4.025 -13.029 6.005 1.00 96.75 92 ASP A C 1
ATOM 681 O O . ASP A 1 92 ? -4.951 -12.263 6.276 1.00 96.75 92 ASP A O 1
ATOM 685 N N . VAL A 1 93 ? -3.408 -13.042 4.832 1.00 97.25 93 VAL A N 1
ATOM 686 C CA . VAL A 1 93 ? -3.762 -12.203 3.691 1.00 97.25 93 VAL A CA 1
ATOM 687 C C . VAL A 1 93 ? -3.799 -13.016 2.404 1.00 97.25 93 VAL A C 1
ATOM 689 O O . VAL A 1 93 ? -3.555 -12.472 1.322 1.00 97.25 93 VAL A O 1
ATOM 692 N N . GLY A 1 94 ? -4.065 -14.321 2.521 1.00 95.88 94 GLY A N 1
ATOM 693 C CA . GLY A 1 94 ? -4.302 -15.215 1.397 1.00 95.88 94 GLY A CA 1
ATOM 694 C C . GLY A 1 94 ? -5.299 -14.626 0.399 1.00 95.88 94 GLY A C 1
ATOM 695 O O . GLY A 1 94 ? -6.219 -13.891 0.757 1.00 95.88 94 GLY A O 1
ATOM 696 N N . LEU A 1 95 ? -5.074 -14.907 -0.884 1.00 93.00 95 LEU A N 1
ATOM 697 C CA . LEU A 1 95 ? -6.028 -14.526 -1.921 1.00 93.00 95 LEU A CA 1
ATOM 698 C C . LEU A 1 95 ? -7.270 -15.400 -1.776 1.00 93.00 95 LEU A C 1
ATOM 700 O O . LEU A 1 95 ? -7.164 -16.604 -1.547 1.00 93.00 95 LEU A O 1
ATOM 704 N N . VAL A 1 96 ? -8.440 -14.789 -1.925 1.00 90.38 96 VAL A N 1
ATOM 705 C CA . VAL A 1 96 ? -9.697 -15.530 -1.971 1.00 90.38 96 VAL A CA 1
ATOM 706 C C . VAL A 1 96 ? -9.948 -15.908 -3.428 1.00 90.38 96 VAL A C 1
ATOM 708 O O . VAL A 1 96 ? -10.297 -15.052 -4.237 1.00 90.38 96 VAL A O 1
ATOM 711 N N . GLY A 1 97 ? -9.721 -17.180 -3.757 1.00 88.06 97 GLY A N 1
ATOM 712 C CA . GLY A 1 97 ? -9.797 -17.689 -5.128 1.00 88.06 97 GLY A CA 1
ATOM 713 C C . GLY A 1 97 ? -8.604 -17.300 -6.012 1.00 88.06 97 GLY A C 1
ATOM 714 O O . GLY A 1 97 ? -7.565 -16.830 -5.540 1.00 88.06 97 GLY A O 1
ATOM 715 N N . ASP A 1 98 ? -8.762 -17.518 -7.318 1.00 88.31 98 ASP A N 1
ATOM 716 C CA . ASP A 1 98 ? -7.760 -17.188 -8.331 1.00 88.31 98 ASP A CA 1
ATOM 717 C C . ASP A 1 98 ? -7.652 -15.667 -8.529 1.00 88.31 98 ASP A C 1
ATOM 719 O O . ASP A 1 98 ? -8.617 -15.003 -8.903 1.00 88.31 98 ASP A O 1
ATOM 723 N N . PHE A 1 99 ? -6.447 -15.112 -8.365 1.00 90.38 99 PHE A N 1
ATOM 724 C CA . PHE A 1 99 ? -6.171 -13.698 -8.637 1.00 90.38 99 PHE A CA 1
ATOM 725 C C . PHE A 1 99 ? -5.112 -13.542 -9.731 1.00 90.38 99 PHE A C 1
ATOM 727 O O . PHE A 1 99 ? -3.906 -13.626 -9.486 1.00 90.38 99 PHE A O 1
ATOM 734 N N . LYS A 1 100 ? -5.577 -13.304 -10.960 1.00 88.38 100 LYS A N 1
ATOM 735 C CA . LYS A 1 100 ? -4.745 -13.115 -12.159 1.00 88.38 100 LYS A CA 1
ATOM 736 C C . LYS A 1 100 ? -5.034 -11.729 -12.758 1.00 88.38 100 LYS A C 1
ATOM 738 O O . LYS A 1 100 ? -5.832 -11.630 -13.688 1.00 88.38 100 LYS A O 1
ATOM 743 N N . PRO A 1 101 ? -4.466 -10.648 -12.191 1.00 88.19 101 PRO A N 1
ATOM 744 C CA . PRO A 1 101 ? -4.722 -9.292 -12.657 1.00 88.19 101 PRO A CA 1
ATOM 745 C C . PRO A 1 101 ? -4.169 -9.073 -14.068 1.00 88.19 101 PRO A C 1
ATOM 747 O O . PRO A 1 101 ? -3.120 -9.608 -14.430 1.00 88.19 101 PRO A O 1
ATOM 750 N N . SER A 1 102 ? -4.855 -8.240 -14.849 1.00 85.75 102 SER A N 1
ATOM 751 C CA . SER A 1 102 ? -4.336 -7.738 -16.120 1.00 85.75 102 SER A CA 1
ATOM 752 C C . SER A 1 102 ? -3.160 -6.783 -15.899 1.00 85.75 102 SER A C 1
ATOM 754 O O . SER A 1 102 ? -3.022 -6.173 -14.836 1.00 85.75 102 SER A O 1
ATOM 756 N N . ALA A 1 103 ? -2.334 -6.612 -16.931 1.00 82.06 103 ALA A N 1
ATOM 757 C CA . ALA A 1 103 ? -1.235 -5.655 -16.898 1.00 82.06 103 ALA A CA 1
ATOM 758 C C . ALA A 1 103 ? -1.733 -4.211 -16.710 1.00 82.06 103 ALA A C 1
ATOM 760 O O . ALA A 1 103 ? -2.813 -3.831 -17.181 1.00 82.06 103 ALA A O 1
ATOM 761 N N . ASN A 1 104 ? -0.913 -3.385 -16.059 1.00 76.38 104 ASN A N 1
ATOM 762 C CA . ASN A 1 104 ? -1.186 -1.960 -15.895 1.00 76.38 104 ASN A CA 1
ATOM 763 C C . ASN A 1 104 ? -1.323 -1.271 -17.259 1.00 76.38 104 ASN A C 1
ATOM 765 O O . ASN A 1 104 ? -0.474 -1.428 -18.132 1.00 76.38 104 ASN A O 1
ATOM 769 N N . GLY A 1 105 ? -2.406 -0.512 -17.445 1.00 75.81 105 GLY A N 1
ATOM 770 C CA . GLY A 1 105 ? -2.722 0.135 -18.724 1.00 75.81 105 GLY A CA 1
ATOM 771 C C . GLY A 1 105 ? -3.344 -0.790 -19.780 1.00 75.81 105 GLY A C 1
ATOM 772 O O . GLY A 1 105 ? -3.641 -0.324 -20.874 1.00 75.81 105 GLY A O 1
ATOM 773 N N . GLY A 1 106 ? -3.599 -2.066 -19.461 1.00 73.81 106 GLY A N 1
ATOM 774 C CA . GLY A 1 106 ? -4.1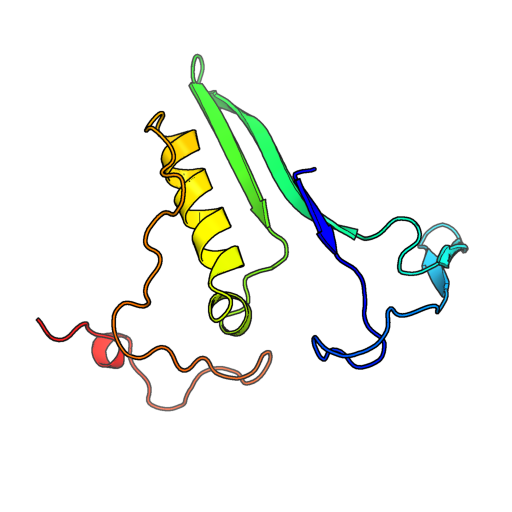93 -3.052 -20.378 1.00 73.81 106 GLY A CA 1
ATOM 775 C C . GLY A 1 106 ? -5.706 -2.925 -20.612 1.00 73.81 106 GLY A C 1
ATOM 776 O O . GLY A 1 106 ? -6.263 -3.691 -21.394 1.00 73.81 106 GLY A O 1
ATOM 777 N N . GLY A 1 107 ? -6.375 -1.970 -19.960 1.00 82.25 107 GLY A N 1
ATOM 778 C CA . GLY A 1 107 ? -7.823 -1.772 -20.069 1.00 82.25 107 GLY A CA 1
ATOM 779 C C . GLY A 1 107 ? -8.650 -2.864 -19.380 1.00 82.25 107 GLY A C 1
ATOM 780 O O . GLY A 1 107 ? -8.148 -3.623 -18.554 1.00 82.25 107 GLY A O 1
ATOM 781 N N . PHE A 1 108 ? -9.946 -2.908 -19.696 1.00 85.56 108 PHE A N 1
ATOM 782 C CA . PHE A 1 108 ? -10.858 -3.936 -19.193 1.00 85.56 108 PHE A CA 1
ATOM 783 C C . PHE A 1 108 ? -10.789 -5.206 -20.052 1.00 85.56 108 PHE A C 1
ATOM 785 O O . PHE A 1 108 ? -10.531 -5.150 -21.257 1.00 85.56 108 PHE A O 1
ATOM 792 N N . ILE A 1 109 ? -11.079 -6.358 -19.446 1.00 86.75 109 ILE A N 1
ATOM 793 C CA . ILE A 1 109 ? -11.162 -7.634 -20.162 1.00 86.75 109 ILE A CA 1
ATOM 794 C C . ILE A 1 109 ? -12.512 -7.693 -20.889 1.00 86.75 109 ILE A C 1
ATOM 796 O O . ILE A 1 109 ? -13.572 -7.641 -20.266 1.00 86.75 109 ILE A O 1
ATOM 800 N N . LYS A 1 110 ? -12.492 -7.775 -22.226 1.00 90.12 110 LYS A N 1
ATOM 801 C CA . LYS A 1 110 ? -13.721 -7.844 -23.033 1.00 90.12 110 LYS A CA 1
ATOM 802 C C . LYS A 1 110 ? -14.546 -9.076 -22.660 1.00 90.12 110 LYS A C 1
ATOM 804 O O . LYS A 1 110 ? -14.021 -10.181 -22.613 1.00 90.12 110 LYS A O 1
ATOM 809 N N . GLY A 1 111 ? -15.845 -8.869 -22.456 1.00 92.00 111 GLY A N 1
ATOM 810 C CA . GLY A 1 111 ? -16.794 -9.935 -22.128 1.00 92.00 111 GLY A CA 1
ATOM 811 C C . GLY A 1 111 ? -16.827 -10.333 -20.651 1.00 92.00 111 GLY A C 1
ATOM 812 O O . GLY A 1 111 ? -17.754 -11.039 -20.274 1.00 92.00 111 GLY A O 1
ATOM 813 N N . MET A 1 112 ? -15.891 -9.845 -19.829 1.00 90.00 112 MET A N 1
ATOM 814 C CA . MET A 1 112 ? -15.876 -10.093 -18.389 1.00 90.00 112 MET A CA 1
ATOM 815 C C . MET A 1 112 ? -16.945 -9.255 -17.680 1.00 90.00 112 MET A C 1
ATOM 817 O O . MET A 1 112 ? -17.043 -8.041 -17.883 1.00 90.00 112 MET A O 1
ATOM 821 N N . LYS A 1 113 ? -17.748 -9.913 -16.850 1.00 91.81 113 LYS A N 1
ATOM 822 C CA . LYS A 1 113 ? -18.840 -9.357 -16.051 1.00 91.81 113 LYS A CA 1
ATOM 823 C C . LYS A 1 113 ? -18.529 -9.515 -14.560 1.00 91.81 113 LYS A C 1
ATOM 825 O O . LYS A 1 113 ? -17.764 -10.399 -14.190 1.00 91.81 113 LYS A O 1
ATOM 830 N N . PRO A 1 114 ? -19.155 -8.716 -13.677 1.00 89.31 114 PRO A N 1
ATOM 831 C CA . PRO A 1 114 ? -18.993 -8.877 -12.230 1.00 89.31 114 PRO A CA 1
ATOM 832 C C . PRO A 1 114 ? -19.257 -10.306 -11.730 1.00 89.31 114 PRO A C 1
ATOM 834 O O . PRO A 1 114 ? -18.533 -10.783 -10.861 1.00 89.31 114 PRO A O 1
ATOM 837 N N . ASP A 1 115 ? -20.236 -10.999 -12.319 1.00 91.19 115 ASP A N 1
ATOM 838 C CA . ASP A 1 115 ? -20.585 -12.380 -11.957 1.00 91.19 115 ASP A CA 1
ATOM 839 C C . ASP A 1 115 ? -19.456 -13.384 -12.246 1.00 91.19 115 ASP A C 1
ATOM 841 O O . ASP A 1 115 ? -19.354 -14.394 -11.554 1.00 91.19 115 ASP A O 1
ATOM 845 N N . ASP A 1 116 ? -18.555 -13.090 -13.191 1.00 88.69 116 ASP A N 1
ATOM 846 C CA . ASP A 1 116 ? -17.389 -13.941 -13.478 1.00 88.69 116 ASP A CA 1
ATOM 847 C C . ASP A 1 116 ? -16.358 -13.923 -12.332 1.00 88.69 116 ASP A C 1
ATOM 849 O O . ASP A 1 116 ? -15.460 -14.762 -12.281 1.00 88.69 116 ASP A O 1
ATOM 853 N N . HIS A 1 117 ? -16.484 -12.975 -11.396 1.00 85.81 117 HIS A N 1
ATOM 854 C CA . HIS A 1 117 ? -15.675 -12.882 -10.179 1.00 85.81 117 HIS A CA 1
ATOM 855 C C . HIS A 1 117 ? -16.401 -13.403 -8.934 1.00 85.81 117 HIS A C 1
ATOM 857 O O . H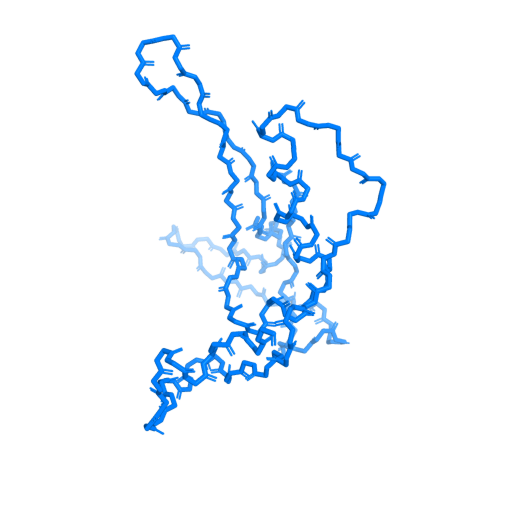IS A 1 117 ? -15.895 -13.245 -7.819 1.00 85.81 117 HIS A O 1
ATOM 863 N N . ALA A 1 118 ? -17.592 -13.990 -9.088 1.00 86.94 118 ALA A N 1
ATOM 864 C CA . ALA A 1 118 ? -18.326 -14.545 -7.964 1.00 86.94 118 ALA A CA 1
ATOM 865 C C . ALA A 1 118 ? -17.508 -15.658 -7.293 1.00 86.94 118 ALA A C 1
ATOM 867 O O . ALA A 1 118 ? -17.046 -16.602 -7.936 1.00 86.94 118 ALA A O 1
ATOM 868 N N . LEU A 1 119 ? -17.346 -15.552 -5.974 1.00 82.69 119 LEU A N 1
ATOM 869 C CA . LEU A 1 119 ? -16.746 -16.616 -5.181 1.00 82.69 119 LEU A CA 1
ATOM 870 C C . LEU A 1 119 ? -17.660 -17.840 -5.254 1.00 82.69 119 LEU A C 1
ATOM 872 O O . LEU A 1 119 ? -18.846 -17.742 -4.923 1.00 82.69 119 LEU A O 1
ATOM 876 N N . GLN A 1 120 ? -17.118 -18.976 -5.694 1.00 67.06 120 GLN A N 1
ATOM 877 C CA . GLN A 1 120 ? -17.838 -20.243 -5.615 1.00 67.06 120 GLN A CA 1
ATOM 878 C C . GLN A 1 120 ? -18.121 -20.518 -4.133 1.00 67.06 120 GLN A C 1
ATOM 880 O O . GLN A 1 120 ? -17.197 -20.522 -3.318 1.00 67.06 120 GLN A O 1
ATOM 885 N N . ARG A 1 121 ? -19.409 -20.603 -3.791 1.00 58.50 121 ARG A N 1
ATOM 886 C CA . ARG A 1 121 ? -19.888 -20.867 -2.430 1.00 58.50 121 ARG A CA 1
ATOM 887 C C . ARG A 1 121 ? -19.728 -22.331 -2.064 1.00 58.50 121 ARG A C 1
ATOM 889 O O . ARG A 1 121 ? -19.914 -23.169 -2.972 1.00 58.50 121 ARG A O 1
#

Foldseek 3Di:
DPDFDFDFPPPDPPGHGDFDWDQDPVRDIDGCVNPGHDAKDWDWDDDPPPDIAIDIDGPDDALVSLVDQVVLLVVVQVVCVRVVHDRDPRDDRDDQPDRDDDDVVPDDDPPDDPVNVDRDD

Secondary structure (DSSP, 8-state):
--EEEPPBSSSSTTSPBP--EEE-TTS-EEETTSSPEEEEEEEEEE-STT-EEEEEEES--STTGGG-HHHHHHHHHHHHHHHTPPPPTT-----SS---PPPTT--PPTT--GGGGPPP-

Sequence (121 aa):
VLLRGIALKEGRPDSPAADHTKKRSDGTEQGVNSPPMPIAWTRTANGSPGKRNKILCITAGSAMDLQNEGLRRLVVNSVYSFTGLTVPAKADVGLVGDFKPSANGGGFIKGMKPDDHALQR

Radius of gyration: 18.71 Å; chains: 1; bounding box: 41×46×42 Å

pLDDT: mean 91.12, std 6.5, range [58.5, 97.81]